Protein AF-A0A3N9URZ2-F1 (afdb_monomer_lite)

pLDDT: mean 78.22, std 16.92, range [40.97, 93.19]

Foldseek 3Di:
DKEWDWDADPPPRQIWTQDIDPPFYFPDWDDDDNWIWTDGPDPDIDTDDRPPGTPPPPDDDPDDD

Sequence (65 aa):
MPASIYRVSASDGTIQKIYTNNNAPIAGMAYLDGSIYYANWGNEIQRPELSSMTDTETNAMYLCA

Structure (mmCIF, N/CA/C/O backbone):
data_AF-A0A3N9URZ2-F1
#
_entry.id   AF-A0A3N9URZ2-F1
#
loop_
_atom_site.group_PDB
_atom_site.id
_atom_site.type_symbol
_atom_site.label_atom_id
_atom_site.label_alt_id
_atom_site.label_comp_id
_atom_site.label_asym_id
_atom_site.label_entity_id
_atom_site.label_seq_id
_atom_site.pdbx_PDB_ins_code
_atom_site.Cartn_x
_atom_site.Cartn_y
_atom_site.Cartn_z
_atom_site.occupancy
_atom_site.B_iso_or_equiv
_atom_site.aut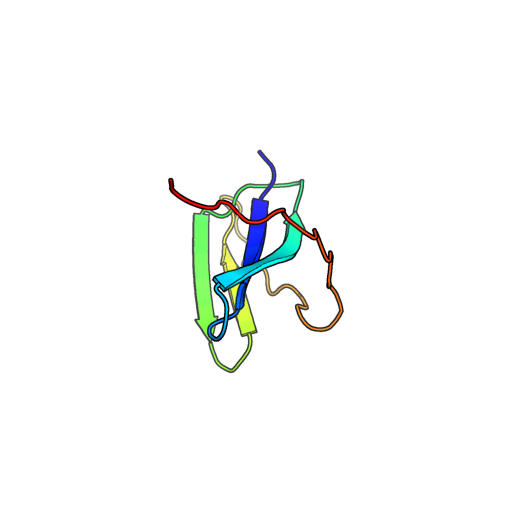h_seq_id
_atom_site.aut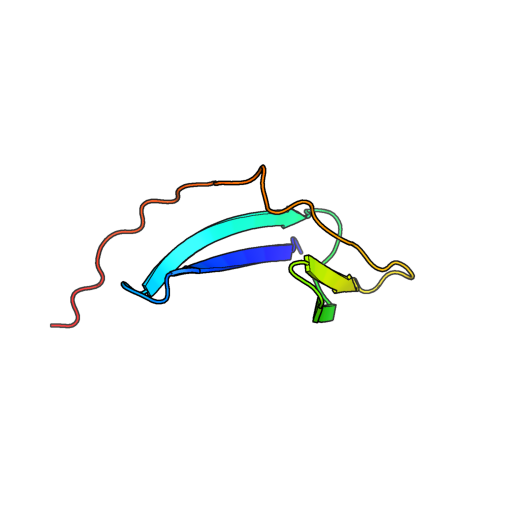h_comp_id
_atom_site.auth_asym_id
_atom_site.auth_atom_id
_atom_site.pdbx_PDB_model_num
ATOM 1 N N . MET A 1 1 ? 3.360 14.135 -10.570 1.00 72.38 1 MET A N 1
ATOM 2 C CA . MET A 1 1 ? 2.413 14.140 -9.434 1.00 72.38 1 MET A CA 1
ATOM 3 C C . MET A 1 1 ? 2.722 12.918 -8.588 1.00 72.38 1 MET A C 1
ATOM 5 O O . MET A 1 1 ? 2.731 11.835 -9.168 1.00 72.38 1 MET A O 1
ATOM 9 N N . PRO A 1 2 ? 3.056 13.079 -7.298 1.00 82.44 2 PRO A N 1
ATOM 10 C CA . PRO A 1 2 ? 3.349 11.948 -6.426 1.00 82.44 2 PRO A CA 1
ATOM 11 C C . PRO A 1 2 ? 2.087 11.116 -6.169 1.00 82.44 2 PRO A C 1
ATOM 13 O O . PRO A 1 2 ? 0.971 11.637 -6.181 1.00 82.44 2 PRO A O 1
ATOM 16 N N . ALA A 1 3 ? 2.276 9.823 -5.944 1.00 84.75 3 ALA A N 1
ATOM 17 C CA . ALA A 1 3 ? 1.261 8.900 -5.470 1.00 84.75 3 ALA A CA 1
ATOM 18 C C . ALA A 1 3 ? 1.452 8.634 -3.977 1.00 84.75 3 ALA A C 1
ATOM 20 O O . ALA A 1 3 ? 2.577 8.424 -3.528 1.00 84.75 3 ALA A O 1
ATOM 21 N N . SER A 1 4 ? 0.356 8.554 -3.229 1.00 88.62 4 SER A N 1
ATOM 22 C CA . SER A 1 4 ? 0.378 8.124 -1.833 1.00 88.62 4 SER A CA 1
ATOM 23 C C . SER A 1 4 ? -0.718 7.098 -1.580 1.00 88.62 4 SER A C 1
ATOM 25 O O . SER A 1 4 ? -1.801 7.198 -2.157 1.00 88.62 4 SER A O 1
ATOM 27 N N . ILE A 1 5 ? -0.443 6.126 -0.711 1.00 88.62 5 ILE A N 1
ATOM 28 C CA . ILE A 1 5 ? -1.441 5.167 -0.218 1.00 88.62 5 ILE A CA 1
ATOM 29 C C . ILE A 1 5 ? -1.650 5.444 1.265 1.00 88.62 5 ILE A C 1
ATOM 31 O O . ILE A 1 5 ? -0.687 5.627 2.015 1.00 88.62 5 ILE A O 1
ATOM 35 N N . TYR A 1 6 ? -2.914 5.458 1.677 1.00 88.94 6 TYR A N 1
ATOM 36 C CA . TYR A 1 6 ? -3.318 5.671 3.059 1.00 88.94 6 TYR A CA 1
ATOM 37 C C . TYR A 1 6 ? -4.046 4.437 3.582 1.00 88.94 6 TYR A C 1
ATOM 39 O O . TYR A 1 6 ? -4.869 3.844 2.884 1.00 88.94 6 TYR A O 1
ATOM 47 N N . ARG A 1 7 ? -3.750 4.063 4.824 1.00 86.75 7 ARG A N 1
ATOM 48 C CA . ARG A 1 7 ? -4.524 3.100 5.598 1.00 86.75 7 ARG A CA 1
ATOM 49 C C . ARG A 1 7 ? -5.535 3.863 6.434 1.00 86.75 7 ARG A C 1
ATOM 51 O O . ARG A 1 7 ? -5.168 4.814 7.116 1.00 86.75 7 ARG A O 1
ATOM 58 N N . VAL A 1 8 ? -6.783 3.418 6.400 1.00 88.31 8 VAL A N 1
ATOM 59 C CA . VAL A 1 8 ? -7.837 3.943 7.267 1.00 88.31 8 VAL A CA 1
ATOM 60 C C . VAL A 1 8 ? -8.185 2.868 8.282 1.00 88.31 8 VAL A C 1
ATOM 62 O O . VAL A 1 8 ? -8.482 1.730 7.917 1.00 88.31 8 VAL A O 1
ATOM 65 N N . SER A 1 9 ? -8.095 3.219 9.557 1.00 86.38 9 SER A N 1
ATOM 66 C CA . SER A 1 9 ? -8.501 2.366 10.664 1.00 86.38 9 SER A CA 1
ATOM 67 C C . SER A 1 9 ? -10.014 2.171 10.642 1.00 86.38 9 SER A C 1
ATOM 69 O O . SER A 1 9 ? -10.779 3.134 10.606 1.00 86.38 9 SER A O 1
ATOM 71 N N . ALA A 1 10 ? -10.456 0.914 10.675 1.00 86.00 10 ALA A N 1
ATOM 72 C CA . ALA A 1 10 ? -11.878 0.586 10.676 1.00 86.00 10 ALA A CA 1
ATOM 73 C C . ALA A 1 10 ? -12.562 0.894 12.020 1.00 86.00 10 ALA A C 1
ATOM 75 O O . ALA A 1 10 ? -13.780 1.049 12.053 1.00 86.00 10 ALA A O 1
ATOM 76 N N . SER A 1 11 ? -11.806 0.962 13.123 1.00 91.12 11 SER A N 1
ATOM 77 C CA . SER A 1 11 ? -12.367 1.160 14.465 1.00 91.12 11 SER A CA 1
ATOM 78 C C . SER A 1 11 ? -12.659 2.619 14.792 1.00 91.12 11 SER A C 1
ATOM 80 O O . SER A 1 11 ? -13.616 2.894 15.508 1.00 91.12 11 SER A O 1
ATOM 82 N N . ASP A 1 12 ? -11.834 3.543 14.302 1.00 89.44 12 ASP A N 1
ATOM 83 C CA . ASP A 1 12 ? -11.888 4.962 14.681 1.00 89.44 12 ASP A CA 1
ATOM 84 C C . ASP A 1 12 ? -11.730 5.931 13.498 1.00 89.44 12 ASP A C 1
ATOM 86 O O . ASP A 1 12 ? -11.762 7.144 13.687 1.00 89.44 12 ASP A O 1
ATOM 90 N N . GLY A 1 13 ? -11.577 5.425 12.271 1.00 89.25 13 GLY A N 1
ATOM 91 C CA . GLY A 1 13 ? -11.408 6.256 11.080 1.00 89.25 13 GLY A CA 1
ATOM 92 C C . GLY A 1 13 ? -10.044 6.940 10.977 1.00 89.25 13 GLY A C 1
ATOM 93 O O . GLY A 1 13 ? -9.845 7.733 10.058 1.00 89.25 13 GLY A O 1
ATOM 94 N N . THR A 1 14 ? -9.094 6.641 11.870 1.00 88.75 14 THR A N 1
ATOM 95 C CA . THR A 1 14 ? -7.742 7.211 11.823 1.00 88.75 14 THR A CA 1
ATOM 96 C C . THR A 1 14 ? -7.090 6.938 10.470 1.00 88.75 14 THR A C 1
ATOM 98 O O . THR A 1 14 ? -7.046 5.796 10.009 1.00 88.75 14 THR A O 1
ATOM 101 N N . ILE A 1 15 ? -6.564 7.987 9.836 1.00 88.69 15 ILE A N 1
ATOM 102 C CA . ILE A 1 15 ? -5.904 7.916 8.530 1.00 88.69 15 ILE A CA 1
ATOM 103 C C . ILE A 1 15 ? -4.391 7.950 8.738 1.00 88.69 15 ILE A C 1
ATOM 105 O O . ILE A 1 15 ? -3.864 8.890 9.323 1.00 88.69 15 ILE A O 1
ATOM 109 N N . GLN A 1 16 ? -3.687 6.953 8.212 1.00 85.69 16 GLN A N 1
ATOM 110 C CA . GLN A 1 16 ? -2.231 6.862 8.248 1.00 85.69 16 GLN A CA 1
ATOM 111 C C . GLN A 1 16 ? -1.678 6.787 6.827 1.00 85.69 16 GLN A C 1
ATOM 113 O O . GLN A 1 16 ? -2.125 5.961 6.031 1.00 85.69 16 GLN A O 1
ATOM 118 N N . LYS A 1 17 ? -0.687 7.615 6.490 1.00 87.56 17 LYS A N 1
ATOM 119 C CA . LYS A 1 17 ? 0.036 7.485 5.219 1.00 87.56 17 LYS A CA 1
ATOM 120 C C . LYS A 1 17 ? 1.000 6.304 5.337 1.00 87.56 17 LYS A C 1
ATOM 122 O O . LYS A 1 17 ? 1.787 6.240 6.274 1.00 87.56 17 LYS A O 1
ATOM 127 N N . ILE A 1 18 ? 0.917 5.354 4.412 1.00 87.00 18 ILE A N 1
ATOM 128 C CA . ILE A 1 18 ? 1.709 4.111 4.471 1.00 87.00 18 ILE A CA 1
ATOM 129 C C . ILE A 1 18 ? 2.627 3.928 3.266 1.00 87.00 18 ILE A C 1
ATOM 131 O O . ILE A 1 18 ? 3.367 2.956 3.192 1.00 87.00 18 ILE A O 1
ATOM 135 N N . TYR A 1 19 ? 2.549 4.819 2.282 1.00 87.25 19 TYR A N 1
ATOM 136 C CA . TYR A 1 19 ? 3.383 4.747 1.094 1.00 87.25 19 TYR A CA 1
ATOM 137 C C . TYR A 1 19 ? 3.400 6.091 0.379 1.00 87.25 19 TYR A C 1
ATOM 139 O O . TYR A 1 19 ? 2.358 6.743 0.267 1.00 87.25 19 TYR A O 1
ATOM 147 N N . THR A 1 20 ? 4.560 6.462 -0.161 1.00 88.44 20 THR A N 1
ATOM 148 C CA . THR A 1 20 ? 4.702 7.567 -1.113 1.00 88.44 20 THR A CA 1
ATOM 149 C C . THR A 1 20 ? 5.616 7.1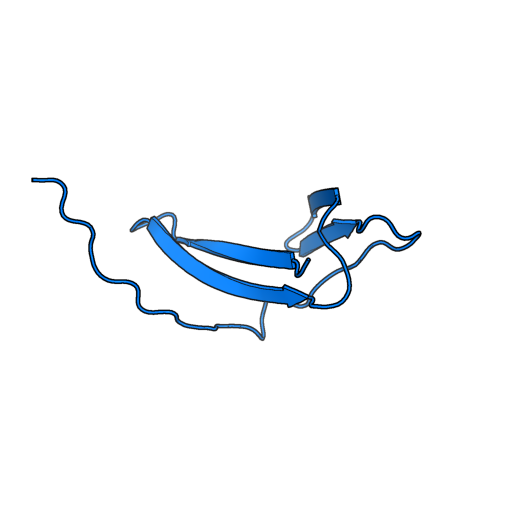50 -2.258 1.00 88.44 20 THR A C 1
ATOM 151 O O . THR A 1 20 ? 6.714 6.646 -2.037 1.00 88.44 20 THR A O 1
ATOM 154 N N . ASN A 1 21 ? 5.182 7.414 -3.488 1.00 85.81 21 ASN A N 1
ATOM 155 C CA . ASN A 1 21 ? 5.992 7.309 -4.691 1.00 85.81 21 ASN A CA 1
ATOM 156 C C . ASN A 1 21 ? 6.008 8.657 -5.411 1.00 85.81 21 ASN A C 1
ATOM 158 O O . ASN A 1 21 ? 4.983 9.124 -5.901 1.00 85.81 21 ASN A O 1
ATOM 162 N N . ASN A 1 22 ? 7.183 9.276 -5.502 1.00 88.88 22 ASN A N 1
ATOM 163 C CA . ASN A 1 22 ? 7.332 10.593 -6.122 1.00 88.88 22 ASN A CA 1
ATOM 164 C C . ASN A 1 22 ? 7.519 10.544 -7.647 1.00 88.88 22 ASN A C 1
ATOM 166 O O . ASN A 1 22 ? 7.522 11.593 -8.290 1.00 88.88 22 ASN A O 1
ATOM 170 N N . ASN A 1 23 ? 7.641 9.352 -8.234 1.00 85.25 23 ASN A N 1
ATOM 171 C CA . ASN A 1 23 ? 8.018 9.186 -9.636 1.00 85.25 23 ASN A CA 1
ATOM 172 C C . ASN A 1 23 ? 6.809 9.220 -10.577 1.00 85.25 23 ASN A C 1
ATOM 174 O O . ASN A 1 23 ? 6.908 9.756 -11.678 1.00 85.25 23 ASN A O 1
ATOM 178 N N . ALA A 1 24 ? 5.665 8.662 -10.167 1.00 85.94 24 ALA A N 1
ATOM 179 C CA . ALA A 1 24 ? 4.477 8.587 -11.015 1.00 85.94 24 ALA A CA 1
ATOM 180 C C . ALA A 1 24 ? 3.172 8.449 -10.205 1.00 85.94 24 ALA A C 1
ATOM 182 O O . ALA A 1 24 ? 3.189 7.850 -9.127 1.00 85.94 24 ALA A O 1
ATOM 183 N N . PRO A 1 25 ? 2.033 8.944 -10.731 1.00 88.12 25 PRO A N 1
ATOM 184 C CA . PRO A 1 25 ? 0.731 8.758 -10.100 1.00 88.12 25 PRO A CA 1
ATOM 185 C C . PRO A 1 25 ? 0.200 7.325 -10.280 1.00 88.12 25 PRO A C 1
ATOM 187 O O . PRO A 1 25 ? 0.537 6.644 -11.252 1.00 88.12 25 PRO A O 1
ATOM 190 N N . ILE A 1 26 ? -0.667 6.892 -9.358 1.00 90.56 26 ILE A N 1
ATOM 191 C CA . ILE A 1 26 ? -1.385 5.610 -9.438 1.00 90.56 26 ILE A CA 1
ATOM 192 C C . ILE A 1 26 ? -2.501 5.725 -10.484 1.00 90.56 26 ILE A C 1
ATOM 194 O O . ILE A 1 26 ? -3.300 6.659 -10.435 1.00 90.56 26 ILE A O 1
ATOM 198 N N . ALA A 1 27 ? -2.556 4.771 -11.414 1.00 90.38 27 ALA A N 1
ATOM 199 C CA . ALA A 1 27 ? -3.594 4.660 -12.441 1.00 90.38 27 ALA A CA 1
ATOM 200 C C . ALA A 1 27 ? -4.656 3.604 -12.087 1.00 90.38 27 ALA A C 1
ATOM 202 O O . ALA A 1 27 ? -5.826 3.760 -12.421 1.00 90.38 27 ALA A O 1
ATOM 203 N N . GLY A 1 28 ? -4.260 2.546 -11.376 1.00 90.50 28 GLY A N 1
ATOM 204 C CA . GLY A 1 28 ? -5.155 1.493 -10.903 1.00 90.50 28 GLY A CA 1
ATOM 205 C C . GLY A 1 28 ? -4.550 0.751 -9.718 1.00 90.50 28 GLY A C 1
ATOM 206 O O . GLY A 1 28 ? -3.328 0.682 -9.592 1.00 90.50 28 GLY A O 1
ATOM 207 N N . MET A 1 29 ? -5.399 0.216 -8.842 1.00 92.50 29 MET A N 1
ATOM 208 C CA . MET A 1 29 ? -4.984 -0.446 -7.606 1.00 92.50 29 MET A CA 1
ATOM 209 C C . MET A 1 29 ? -5.879 -1.651 -7.315 1.00 92.50 29 MET A C 1
ATOM 211 O O . MET A 1 29 ? -7.094 -1.579 -7.489 1.00 92.50 29 MET A O 1
ATOM 215 N N . ALA A 1 30 ? -5.275 -2.739 -6.847 1.00 93.19 30 ALA A N 1
ATOM 216 C CA . ALA A 1 30 ? -5.955 -3.951 -6.418 1.00 93.19 30 ALA A CA 1
ATOM 217 C C . ALA A 1 30 ? -5.375 -4.447 -5.091 1.00 93.19 30 ALA A C 1
ATOM 219 O O . ALA A 1 30 ? -4.182 -4.300 -4.824 1.00 93.19 30 ALA A O 1
ATOM 220 N N . TYR A 1 31 ? -6.229 -5.060 -4.277 1.00 89.00 31 TYR A N 1
ATOM 221 C CA . TYR A 1 31 ? -5.823 -5.781 -3.078 1.00 89.00 31 TYR A CA 1
ATOM 222 C C . TYR A 1 31 ? -6.016 -7.275 -3.316 1.00 89.00 31 TYR A C 1
ATOM 224 O O . TYR A 1 31 ? -7.118 -7.705 -3.655 1.00 89.00 31 TYR A O 1
ATOM 232 N N . LEU A 1 32 ? -4.945 -8.050 -3.170 1.00 89.69 32 LEU A 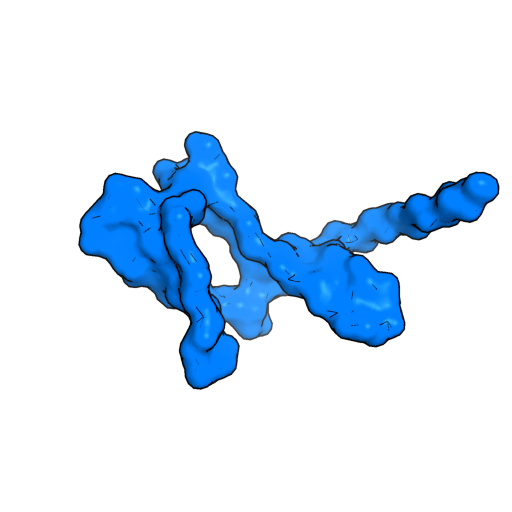N 1
ATOM 233 C CA . LEU A 1 32 ? -4.943 -9.490 -3.402 1.00 89.69 32 LEU A CA 1
ATOM 234 C C . LEU A 1 32 ? -4.006 -10.161 -2.397 1.00 89.69 32 LEU A C 1
ATOM 236 O O . LEU A 1 32 ? -2.855 -9.747 -2.253 1.00 89.69 32 LEU A O 1
ATOM 240 N N . ASP A 1 33 ? -4.512 -11.180 -1.701 1.00 88.69 33 ASP A N 1
ATOM 241 C CA . ASP A 1 33 ? -3.756 -12.032 -0.775 1.00 88.69 33 ASP A CA 1
ATOM 242 C C . ASP A 1 33 ? -2.899 -11.250 0.234 1.00 88.69 33 ASP A C 1
ATOM 244 O O . ASP A 1 33 ? -1.699 -11.471 0.389 1.00 88.69 33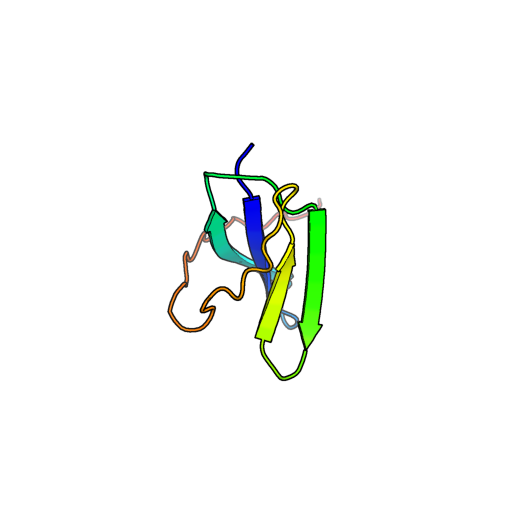 ASP A O 1
ATOM 248 N N . GLY A 1 34 ? -3.507 -10.271 0.908 1.00 84.69 34 GLY A N 1
ATOM 249 C CA . GLY A 1 34 ? -2.812 -9.479 1.927 1.00 84.69 34 GLY A CA 1
ATOM 250 C C . GLY A 1 34 ? -1.974 -8.321 1.379 1.00 84.69 34 GLY A C 1
ATOM 251 O O . GLY A 1 34 ? -1.484 -7.506 2.160 1.00 84.69 34 GLY A O 1
ATOM 252 N N . SER A 1 35 ? -1.824 -8.217 0.058 1.00 88.69 35 SER A N 1
ATOM 253 C CA . SER A 1 35 ? -0.918 -7.276 -0.605 1.00 88.69 35 SER A CA 1
ATOM 254 C C . SER A 1 35 ? -1.670 -6.260 -1.459 1.00 88.69 35 SER A C 1
ATOM 256 O O . SER A 1 35 ? -2.696 -6.570 -2.062 1.00 88.69 35 SER A O 1
ATOM 258 N N . ILE A 1 36 ? -1.130 -5.043 -1.556 1.00 91.00 36 ILE A N 1
ATOM 259 C CA . ILE A 1 36 ? -1.579 -4.056 -2.544 1.00 91.00 36 ILE A CA 1
ATOM 260 C C . ILE A 1 36 ? -0.692 -4.163 -3.780 1.00 91.00 36 ILE A C 1
ATOM 262 O O . ILE A 1 36 ? 0.534 -4.188 -3.677 1.00 91.00 36 ILE A O 1
ATOM 266 N N . TYR A 1 37 ? -1.329 -4.167 -4.942 1.00 91.56 37 TYR A N 1
ATOM 267 C CA . TYR A 1 37 ? -0.697 -4.025 -6.243 1.00 91.56 37 TYR A CA 1
ATOM 268 C C . TYR A 1 37 ? -1.238 -2.765 -6.893 1.00 91.56 37 TYR A C 1
ATOM 270 O O . TYR A 1 37 ? -2.445 -2.516 -6.854 1.00 91.56 37 TYR A O 1
ATOM 278 N N . TYR A 1 38 ? -0.373 -1.969 -7.506 1.00 91.94 38 TYR A N 1
ATOM 279 C CA . TYR A 1 38 ? -0.828 -0.815 -8.268 1.00 91.94 38 TYR A CA 1
ATOM 280 C C . TYR A 1 38 ? -0.059 -0.672 -9.577 1.00 91.94 38 TYR A C 1
ATOM 282 O O . TYR A 1 38 ? 1.122 -1.002 -9.668 1.00 91.94 38 TYR A O 1
ATOM 290 N N . ALA A 1 39 ? -0.747 -0.163 -10.591 1.00 91.75 39 ALA A N 1
ATOM 291 C CA . ALA A 1 39 ? -0.144 0.266 -11.841 1.00 91.75 39 ALA A CA 1
ATOM 292 C C . ALA A 1 39 ? 0.045 1.783 -11.806 1.00 91.75 39 ALA A C 1
ATOM 294 O O . ALA A 1 39 ? -0.816 2.522 -11.313 1.00 91.75 39 ALA A O 1
ATOM 295 N N . ASN A 1 40 ? 1.164 2.255 -12.338 1.00 88.25 40 ASN A N 1
ATOM 296 C CA . ASN A 1 40 ? 1.295 3.645 -12.761 1.00 88.25 40 ASN A CA 1
ATOM 297 C C . ASN A 1 40 ? 0.984 3.743 -14.267 1.00 88.25 40 ASN A C 1
ATOM 299 O O . ASN A 1 40 ? 0.700 2.741 -14.913 1.00 88.25 40 ASN A O 1
ATOM 303 N N . TRP A 1 41 ? 1.037 4.946 -14.842 1.00 81.81 41 TRP A N 1
ATOM 304 C CA . TRP A 1 41 ? 0.919 5.139 -16.300 1.00 81.81 41 TRP A CA 1
ATOM 305 C C . TRP A 1 41 ? 2.145 4.648 -17.098 1.00 81.81 41 TRP A C 1
ATOM 307 O O . TRP A 1 41 ? 2.232 4.885 -18.300 1.00 81.81 41 TRP A O 1
ATOM 317 N N . GLY A 1 42 ? 3.115 4.019 -16.433 1.00 72.94 42 GLY A N 1
ATOM 318 C CA . GLY A 1 42 ? 4.186 3.274 -17.083 1.00 72.94 42 GLY A CA 1
ATOM 319 C C . GLY A 1 42 ? 3.742 1.853 -17.444 1.00 72.94 42 GLY A C 1
ATOM 320 O O . GLY A 1 42 ? 2.563 1.516 -17.404 1.00 72.94 42 GLY A O 1
ATOM 321 N N . ASN A 1 43 ? 4.712 0.999 -17.770 1.00 79.00 43 ASN A N 1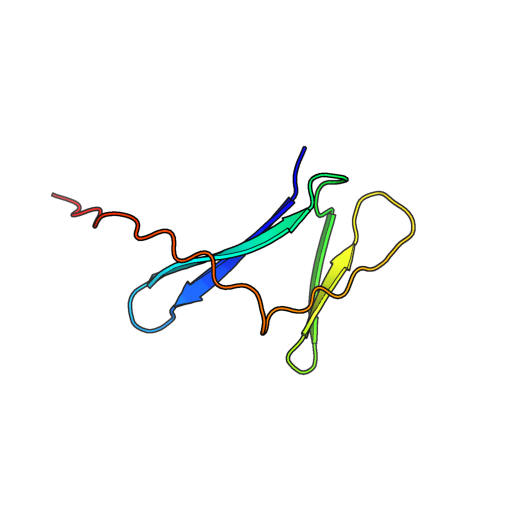
ATOM 322 C CA . ASN A 1 43 ? 4.473 -0.394 -18.166 1.00 79.00 43 ASN A CA 1
ATOM 323 C C . ASN A 1 43 ? 4.728 -1.389 -17.017 1.00 79.00 43 ASN A C 1
ATOM 325 O O . ASN A 1 43 ? 5.039 -2.552 -17.264 1.00 79.00 43 ASN A O 1
ATOM 329 N N . GLU A 1 44 ? 4.651 -0.934 -15.764 1.00 84.06 44 GLU A N 1
ATOM 330 C CA . GLU A 1 44 ? 5.040 -1.721 -14.592 1.00 84.06 44 GLU A CA 1
ATOM 331 C C . GLU A 1 44 ? 3.905 -1.838 -13.571 1.00 84.06 44 GLU A C 1
ATOM 333 O O . GLU A 1 44 ? 3.154 -0.891 -13.324 1.00 84.06 44 GLU A O 1
ATOM 338 N N . ILE A 1 45 ? 3.836 -3.004 -12.924 1.00 89.38 45 ILE A N 1
ATOM 339 C CA . ILE A 1 45 ? 3.017 -3.237 -11.733 1.00 89.38 45 ILE A CA 1
ATOM 340 C C . ILE A 1 45 ? 3.943 -3.216 -10.522 1.00 89.38 45 ILE A C 1
ATOM 342 O O . ILE A 1 45 ? 4.940 -3.934 -10.468 1.00 89.38 45 ILE A O 1
ATOM 346 N N . GLN A 1 46 ? 3.587 -2.401 -9.540 1.00 88.50 46 GLN A N 1
ATOM 347 C CA . GLN A 1 46 ? 4.333 -2.212 -8.307 1.00 88.50 46 GLN A CA 1
ATOM 348 C C . GLN A 1 46 ? 3.630 -2.953 -7.162 1.00 88.50 46 GLN A C 1
ATOM 350 O O . GLN A 1 46 ? 2.402 -2.913 -7.049 1.00 88.50 46 GLN A O 1
ATOM 355 N N . ARG A 1 47 ? 4.413 -3.601 -6.292 1.00 91.31 47 ARG A N 1
ATOM 356 C CA . ARG A 1 47 ? 3.947 -4.216 -5.038 1.00 91.31 47 ARG A CA 1
ATOM 357 C C . ARG A 1 47 ? 4.702 -3.584 -3.862 1.00 91.31 47 ARG A C 1
ATOM 359 O O . ARG A 1 47 ? 5.790 -4.059 -3.533 1.00 91.31 47 ARG A O 1
ATOM 366 N N . PRO A 1 48 ? 4.188 -2.494 -3.270 1.00 86.69 48 PRO A N 1
ATOM 367 C CA . PRO A 1 48 ? 4.838 -1.855 -2.135 1.00 86.69 48 PRO A CA 1
ATOM 368 C C . PRO A 1 48 ? 4.832 -2.763 -0.899 1.00 86.69 48 PRO A C 1
ATOM 370 O O . PRO A 1 48 ? 3.836 -3.422 -0.601 1.00 86.69 48 PRO A O 1
ATOM 373 N N . GLU A 1 49 ? 5.940 -2.759 -0.159 1.00 82.69 49 GLU A N 1
ATOM 374 C CA . GLU A 1 49 ? 6.034 -3.411 1.147 1.00 82.69 49 GLU A CA 1
ATOM 375 C C . GLU A 1 49 ? 5.372 -2.511 2.199 1.00 82.69 49 GLU A C 1
ATOM 377 O O . GLU A 1 49 ? 5.894 -1.454 2.543 1.00 82.69 49 GLU A O 1
ATOM 382 N N . LEU A 1 50 ? 4.192 -2.906 2.683 1.00 74.12 50 LEU A N 1
ATOM 383 C CA . LEU A 1 50 ? 3.358 -2.069 3.560 1.00 74.12 50 LEU A CA 1
ATOM 384 C C . LEU A 1 50 ? 3.610 -2.296 5.056 1.00 74.12 50 LEU A C 1
ATOM 386 O O . LEU A 1 50 ? 3.027 -1.605 5.892 1.00 74.12 50 LEU A O 1
ATOM 390 N N . SER A 1 51 ? 4.396 -3.315 5.404 1.00 66.50 51 SER A N 1
ATOM 391 C CA . SER A 1 51 ? 4.659 -3.724 6.789 1.00 66.50 51 SER A CA 1
ATOM 392 C C . SER A 1 51 ? 5.697 -2.838 7.489 1.00 66.50 51 SER A C 1
ATOM 394 O O . SER A 1 51 ? 5.728 -2.779 8.715 1.00 66.50 51 SER A O 1
ATOM 396 N N . SER A 1 52 ? 6.516 -2.118 6.720 1.00 56.09 52 SER A N 1
ATOM 397 C CA . SER A 1 52 ? 7.651 -1.323 7.201 1.00 56.09 52 SER A CA 1
ATOM 398 C C . SER A 1 52 ? 7.389 0.185 7.254 1.00 56.09 52 SER A C 1
ATOM 400 O O . SER A 1 52 ? 8.269 0.943 7.654 1.00 56.09 52 SER A O 1
ATOM 402 N N . MET A 1 53 ? 6.200 0.636 6.846 1.00 56.31 53 MET A N 1
ATOM 403 C CA . MET A 1 53 ? 5.920 2.049 6.599 1.00 56.31 53 MET A CA 1
ATOM 404 C C . MET A 1 53 ? 4.741 2.534 7.442 1.00 56.31 53 MET A C 1
ATOM 406 O O . MET A 1 53 ? 3.578 2.422 7.060 1.00 56.31 53 MET A O 1
ATOM 410 N N . THR A 1 54 ? 5.055 3.086 8.610 1.00 50.50 54 THR A N 1
ATOM 411 C CA . THR A 1 54 ? 4.114 3.826 9.454 1.00 50.50 54 THR A CA 1
ATOM 412 C C . THR A 1 54 ? 4.567 5.278 9.539 1.00 50.50 54 THR A C 1
ATOM 414 O O . THR A 1 54 ? 5.329 5.621 10.441 1.00 50.50 54 THR A O 1
ATOM 417 N N . ASP A 1 55 ? 4.093 6.137 8.631 1.00 50.44 55 ASP A N 1
ATOM 418 C CA . ASP A 1 55 ? 4.098 7.580 8.887 1.00 50.44 55 ASP A CA 1
ATOM 419 C C . ASP A 1 55 ? 2.840 7.891 9.695 1.00 50.44 55 ASP A C 1
ATOM 421 O O . ASP A 1 55 ? 1.734 8.040 9.168 1.00 50.44 55 ASP A O 1
ATOM 425 N N . THR A 1 56 ? 2.994 7.904 11.016 1.00 45.34 56 THR A N 1
ATOM 426 C CA . THR A 1 56 ? 1.953 8.338 11.950 1.00 45.34 56 THR A CA 1
ATOM 427 C C . THR A 1 56 ? 1.781 9.850 11.817 1.00 45.34 56 THR A C 1
ATOM 429 O O . THR A 1 56 ? 2.328 10.621 12.599 1.00 45.34 56 THR A O 1
ATOM 432 N N . GLU A 1 57 ? 1.036 10.299 10.808 1.00 45.28 57 GLU A N 1
ATOM 433 C CA . GLU A 1 57 ? 0.490 11.653 10.820 1.00 45.28 57 GLU A CA 1
ATOM 434 C C . GLU A 1 57 ? -0.702 11.670 11.782 1.00 45.28 57 GLU A C 1
ATOM 436 O O . GLU A 1 57 ? -1.822 11.292 11.444 1.00 45.28 57 GLU A O 1
ATOM 441 N N . THR A 1 58 ? -0.437 12.073 13.023 1.00 40.97 58 THR A N 1
ATOM 442 C CA . THR A 1 58 ? -1.454 12.395 14.024 1.00 40.97 58 THR A CA 1
ATOM 443 C C . THR A 1 58 ? -2.263 13.585 13.509 1.00 40.97 58 THR A C 1
ATOM 445 O O . THR A 1 58 ? -1.843 14.727 13.684 1.00 40.97 58 THR A O 1
ATOM 448 N N . ASN A 1 59 ? -3.389 13.348 12.830 1.00 46.34 59 ASN A N 1
ATOM 449 C CA . ASN A 1 59 ? -4.241 14.441 12.368 1.00 46.34 59 ASN A CA 1
ATOM 450 C C . ASN A 1 59 ? -5.395 14.691 13.341 1.00 46.34 59 ASN A C 1
ATOM 452 O O . ASN A 1 59 ? -6.083 13.771 13.782 1.00 46.34 59 ASN A O 1
ATOM 456 N N . ALA A 1 60 ? -5.531 15.964 13.707 1.00 45.75 60 ALA A N 1
ATOM 457 C CA . ALA A 1 60 ? -6.439 16.484 14.713 1.00 45.75 60 ALA A CA 1
ATOM 458 C C . ALA A 1 60 ? -7.904 16.139 14.410 1.00 45.75 60 ALA A C 1
ATOM 460 O O . ALA A 1 60 ? -8.341 16.168 13.259 1.00 45.75 60 ALA A O 1
ATOM 461 N N . MET A 1 61 ? -8.659 15.850 15.474 1.00 41.00 61 MET A N 1
ATOM 462 C CA . MET A 1 61 ? -10.105 15.649 15.430 1.00 41.00 61 MET A CA 1
ATOM 463 C C . MET A 1 61 ? -10.799 16.789 14.674 1.00 41.00 61 MET A C 1
ATOM 465 O O . MET A 1 61 ? -10.803 17.929 15.137 1.00 41.00 61 MET A O 1
ATOM 469 N N . TYR A 1 62 ? -11.466 16.468 13.568 1.00 47.84 62 TYR A N 1
ATOM 470 C CA . TYR A 1 62 ? -12.561 17.296 13.077 1.00 47.84 62 TYR A CA 1
ATOM 471 C C . TYR A 1 62 ? -13.797 16.977 13.925 1.00 47.84 62 TYR A C 1
ATOM 473 O O . TYR A 1 62 ? -14.504 16.005 13.667 1.00 47.84 62 TYR A O 1
ATOM 481 N N . LEU A 1 63 ? -14.044 17.780 14.967 1.00 47.91 63 LEU A N 1
ATOM 482 C CA . LEU A 1 63 ? -15.379 17.881 15.555 1.00 47.91 63 LEU A CA 1
ATOM 483 C C . LEU A 1 63 ? -16.250 18.657 14.559 1.00 47.91 63 LEU A C 1
ATOM 485 O O . LEU A 1 63 ? -16.028 19.849 14.345 1.00 47.91 63 LEU A O 1
ATOM 489 N N . CYS A 1 64 ? -17.233 17.997 13.952 1.00 43.19 64 CYS A N 1
ATOM 490 C CA . CYS A 1 64 ? -18.352 18.716 13.352 1.00 43.19 64 CYS A CA 1
ATOM 491 C C . CYS A 1 64 ? -19.194 19.305 14.494 1.00 43.19 64 CYS A C 1
ATOM 493 O O . CYS A 1 64 ? -19.649 18.556 15.362 1.00 43.19 64 CYS A O 1
ATOM 495 N N . ALA A 1 65 ? -19.316 20.634 14.508 1.00 47.44 65 ALA A N 1
ATOM 496 C CA . ALA A 1 65 ? -20.227 21.387 15.369 1.00 47.44 65 ALA A CA 1
ATOM 497 C C . ALA A 1 65 ? -21.686 21.239 14.914 1.00 47.44 65 ALA A C 1
ATOM 499 O O . ALA A 1 65 ? -21.900 21.030 13.696 1.00 47.44 65 ALA A O 1
#

Radius of gyration: 13.75 Å; chains: 1; bounding box: 28×33×34 Å

Secondary structure (DSSP, 8-state):
--EEEEEE-TTT--EEEEEEESS--EEEEEEETTEEEEEESSS-EE----SS--B---PPP----